Protein AF-A0A2D4PVL9-F1 (afdb_monomer)

Mean predicted aligned error: 3.73 Å

Structure (mmCIF, N/CA/C/O backbone):
data_AF-A0A2D4PVL9-F1
#
_entry.id   AF-A0A2D4PVL9-F1
#
loop_
_atom_site.group_PDB
_atom_site.id
_atom_site.type_symbol
_atom_site.label_atom_id
_atom_site.label_alt_id
_atom_site.label_comp_id
_atom_site.label_asym_id
_atom_site.label_entity_id
_atom_site.label_seq_id
_atom_site.pdbx_PDB_ins_code
_atom_site.Cartn_x
_atom_site.Cartn_y
_atom_site.Cartn_z
_atom_site.occupancy
_atom_site.B_iso_or_equiv
_atom_site.auth_seq_id
_atom_site.auth_comp_id
_atom_site.auth_asym_id
_atom_site.auth_atom_id
_atom_site.pdbx_PDB_model_num
ATOM 1 N N . ALA A 1 1 ? 8.173 17.048 -5.283 1.00 63.00 1 ALA A N 1
ATOM 2 C CA . ALA A 1 1 ? 8.834 16.552 -4.058 1.00 63.00 1 ALA A CA 1
ATOM 3 C C . ALA A 1 1 ? 8.896 15.027 -4.109 1.00 63.00 1 ALA A C 1
ATOM 5 O O . ALA A 1 1 ? 8.013 14.432 -4.716 1.00 63.00 1 ALA A O 1
ATOM 6 N N . MET A 1 2 ? 9.925 14.410 -3.519 1.00 80.50 2 MET A N 1
ATOM 7 C CA . MET A 1 2 ? 10.079 12.941 -3.472 1.00 80.50 2 MET A CA 1
ATOM 8 C C . MET A 1 2 ? 9.119 12.264 -2.476 1.00 80.50 2 MET A C 1
ATOM 10 O O . MET A 1 2 ? 8.894 11.062 -2.572 1.00 80.50 2 MET A O 1
ATOM 14 N N . ASN A 1 3 ? 8.551 13.037 -1.546 1.00 91.56 3 ASN A N 1
ATOM 15 C CA . ASN A 1 3 ? 7.589 12.599 -0.542 1.00 91.56 3 ASN A CA 1
ATOM 16 C C . ASN A 1 3 ? 6.571 13.731 -0.302 1.00 91.56 3 ASN A C 1
ATOM 18 O O . ASN A 1 3 ? 6.978 14.881 -0.125 1.00 91.56 3 ASN A O 1
ATOM 22 N N . LEU A 1 4 ? 5.277 13.416 -0.361 1.00 94.44 4 LEU A N 1
ATOM 23 C CA . LEU A 1 4 ? 4.150 14.316 -0.082 1.00 94.44 4 LEU A CA 1
ATOM 24 C C . LEU A 1 4 ? 3.403 13.936 1.208 1.00 94.44 4 LEU A C 1
ATOM 26 O O . LEU A 1 4 ? 2.389 14.550 1.528 1.00 94.44 4 LEU A O 1
ATOM 30 N N . ILE A 1 5 ? 3.889 12.940 1.950 1.00 94.31 5 ILE A N 1
ATOM 31 C CA . ILE A 1 5 ? 3.342 12.551 3.250 1.00 94.31 5 ILE A CA 1
ATOM 32 C C . ILE A 1 5 ? 3.790 13.599 4.283 1.00 94.31 5 ILE A C 1
ATOM 34 O O . ILE A 1 5 ? 4.997 13.771 4.479 1.00 94.31 5 ILE A O 1
ATOM 38 N N . PRO A 1 6 ? 2.860 14.317 4.936 1.00 92.81 6 PRO A N 1
ATOM 39 C CA . PRO A 1 6 ? 3.214 15.271 5.978 1.00 92.81 6 PRO A CA 1
ATOM 40 C C . PRO A 1 6 ? 3.626 14.552 7.272 1.00 92.81 6 PRO A C 1
ATOM 42 O O . PRO A 1 6 ? 3.239 13.409 7.517 1.00 92.81 6 PRO A O 1
ATOM 45 N N . GLU A 1 7 ? 4.382 15.240 8.130 1.00 88.38 7 GLU A N 1
ATOM 46 C CA . GLU A 1 7 ? 4.718 14.747 9.476 1.00 88.38 7 GLU A CA 1
ATOM 47 C C . GLU A 1 7 ? 3.438 14.508 10.302 1.00 88.38 7 GLU A C 1
ATOM 49 O O . GLU A 1 7 ? 3.205 13.408 10.826 1.00 88.38 7 GLU A O 1
ATOM 54 N N . ASP A 1 8 ? 2.551 15.507 10.272 1.00 88.44 8 ASP A N 1
ATOM 55 C CA . ASP A 1 8 ? 1.216 15.484 10.858 1.00 88.44 8 ASP A CA 1
ATOM 56 C C . ASP A 1 8 ? 0.132 15.531 9.774 1.00 88.44 8 ASP A C 1
ATOM 58 O O . ASP A 1 8 ? 0.093 16.444 8.945 1.00 88.44 8 ASP A O 1
ATOM 62 N N . GLY A 1 9 ? -0.786 14.565 9.811 1.00 91.62 9 GLY A N 1
ATOM 63 C CA . GLY A 1 9 ? -1.901 14.451 8.871 1.00 91.62 9 GLY A CA 1
ATOM 64 C C . GLY A 1 9 ? -1.773 13.285 7.888 1.00 91.62 9 GLY A C 1
ATOM 65 O O . GLY A 1 9 ? -0.983 12.357 8.080 1.00 91.62 9 GLY A O 1
ATOM 66 N N . LEU A 1 10 ? -2.585 13.339 6.834 1.00 95.12 10 LEU A N 1
ATOM 67 C CA . LEU A 1 10 ? -2.618 12.370 5.738 1.00 95.12 10 LEU A CA 1
ATOM 68 C C . LEU A 1 10 ? -2.025 12.980 4.459 1.00 95.12 10 LEU A C 1
ATOM 70 O O . LEU A 1 10 ? -2.091 14.200 4.289 1.00 95.12 10 LEU A O 1
ATOM 74 N N . PRO A 1 11 ? -1.466 12.157 3.551 1.00 96.50 11 PRO A N 1
ATOM 75 C CA . PRO A 1 11 ? -1.067 12.633 2.233 1.00 96.50 11 PRO A CA 1
ATOM 76 C C . PRO A 1 11 ? -2.282 13.120 1.422 1.00 96.50 11 PRO A C 1
ATOM 78 O O . PRO A 1 11 ? -3.414 12.724 1.725 1.00 96.50 11 PRO A O 1
ATOM 81 N N . PRO A 1 12 ? -2.061 13.935 0.374 1.00 97.00 12 PRO A N 1
ATOM 82 C CA . PRO A 1 12 ? -3.126 14.385 -0.514 1.00 97.00 12 PRO A CA 1
ATOM 83 C C . PRO A 1 12 ? -3.935 13.223 -1.096 1.00 97.00 12 PRO A C 1
ATOM 85 O O . PRO A 1 12 ? -3.370 12.162 -1.372 1.00 97.00 12 PRO A O 1
ATOM 88 N N . ILE A 1 13 ? -5.227 13.431 -1.353 1.00 95.81 13 ILE A N 1
ATOM 89 C CA . ILE A 1 13 ? -6.083 12.446 -2.037 1.00 95.81 13 ILE A CA 1
ATOM 90 C C . ILE A 1 13 ? -6.580 12.960 -3.386 1.00 95.81 13 ILE A C 1
ATOM 92 O O . ILE A 1 13 ? -6.807 14.157 -3.565 1.00 95.81 13 ILE A O 1
ATOM 96 N N . LEU A 1 14 ? -6.757 12.040 -4.335 1.00 93.56 14 LEU A N 1
ATOM 97 C CA . LEU A 1 14 ? -7.438 12.301 -5.600 1.00 93.56 14 LEU A CA 1
ATOM 98 C C . LEU A 1 14 ? -8.933 12.043 -5.435 1.00 93.56 14 LEU A C 1
ATOM 100 O O . LEU A 1 14 ? -9.346 10.935 -5.092 1.00 93.56 14 LEU A O 1
ATOM 104 N N . ILE A 1 15 ? -9.739 13.053 -5.736 1.00 86.44 15 ILE A N 1
ATOM 105 C CA . ILE A 1 15 ? -11.196 12.982 -5.712 1.00 86.44 15 ILE A CA 1
ATOM 106 C C . ILE A 1 15 ? -11.688 12.971 -7.156 1.00 86.44 15 ILE A C 1
ATOM 108 O O . ILE A 1 15 ? -11.366 13.860 -7.943 1.00 86.44 15 ILE A O 1
ATOM 112 N N . SER A 1 16 ? -12.469 11.953 -7.515 1.00 79.94 16 SER A N 1
ATOM 113 C CA . SER A 1 16 ? -13.143 11.908 -8.815 1.00 79.94 16 SER A CA 1
ATOM 114 C C . SER A 1 16 ? -14.218 12.992 -8.874 1.00 79.94 16 SER A C 1
ATOM 116 O O . SER A 1 16 ? -15.081 13.053 -7.998 1.00 79.94 16 SER A O 1
ATOM 118 N N . THR A 1 17 ? -14.219 13.819 -9.920 1.00 77.88 17 THR A N 1
ATOM 119 C CA . THR A 1 17 ? -15.263 14.843 -10.121 1.00 77.88 17 THR A CA 1
ATOM 120 C C . THR A 1 17 ? -16.556 14.263 -10.712 1.00 77.88 17 THR A C 1
ATOM 122 O O . THR A 1 17 ? -17.502 14.997 -10.992 1.00 77.88 17 THR A O 1
ATOM 125 N N . GLY A 1 18 ? -16.616 12.942 -10.926 1.00 70.25 18 GLY A N 1
ATOM 126 C CA . GLY A 1 18 ? -17.719 12.260 -11.610 1.00 70.25 18 GLY A CA 1
ATOM 127 C C . GLY A 1 18 ? -17.608 12.293 -13.139 1.00 70.25 18 GLY A C 1
ATOM 128 O O . GLY A 1 18 ? -18.350 11.587 -13.823 1.00 70.25 18 GLY A O 1
ATOM 129 N N . VAL A 1 19 ? -16.650 13.047 -13.689 1.00 75.75 19 VAL A N 1
ATOM 130 C CA . VAL A 1 19 ? -16.286 13.010 -15.108 1.00 75.75 19 VAL A CA 1
ATOM 131 C C . VAL A 1 19 ? -15.102 12.065 -15.282 1.00 75.75 19 VAL A C 1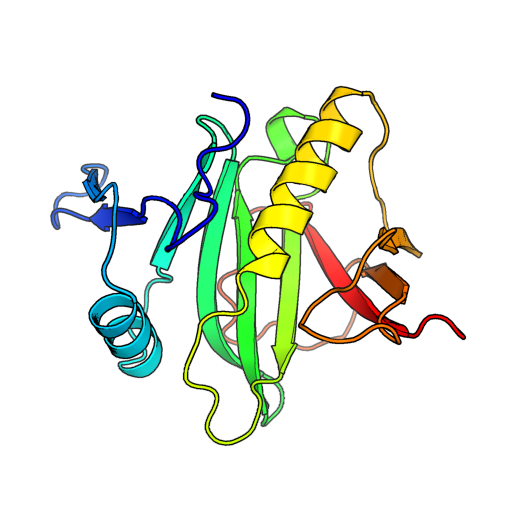
ATOM 133 O O . VAL A 1 19 ? -14.079 12.173 -14.611 1.00 75.75 19 VAL A O 1
ATOM 136 N N . LYS A 1 20 ? -15.233 11.093 -16.189 1.00 73.75 20 LYS A N 1
ATOM 137 C CA . LYS A 1 20 ? -14.210 10.062 -16.391 1.00 73.75 20 LYS A CA 1
ATOM 138 C C . LYS A 1 20 ? -12.868 10.694 -16.776 1.00 73.75 20 LYS A C 1
ATOM 140 O O . LYS A 1 20 ? -12.733 11.238 -17.867 1.00 73.75 20 LYS A O 1
ATOM 145 N N . GLY A 1 21 ? -11.871 10.527 -15.911 1.00 70.81 21 GLY A N 1
ATOM 146 C CA . GLY A 1 21 ? -10.514 11.029 -16.133 1.00 70.81 21 GLY A CA 1
ATOM 147 C C . GLY A 1 21 ? -10.251 12.423 -15.567 1.00 70.81 21 GLY A C 1
ATOM 148 O O . GLY A 1 21 ? -9.123 12.889 -15.684 1.00 70.81 21 GLY A O 1
ATOM 149 N N . ASP A 1 22 ? -11.247 13.051 -14.944 1.00 80.94 22 ASP A N 1
ATOM 150 C CA . ASP A 1 22 ? -11.094 14.328 -14.261 1.00 80.94 22 ASP A CA 1
ATOM 151 C C . ASP A 1 22 ? -11.029 14.108 -12.745 1.00 80.94 22 ASP A C 1
ATOM 153 O O . ASP A 1 22 ? -11.884 13.451 -12.141 1.00 80.94 22 ASP A O 1
ATOM 157 N N . TYR A 1 23 ? -9.956 14.615 -12.146 1.00 84.81 23 TYR A N 1
ATOM 158 C CA . TYR A 1 23 ? -9.649 14.428 -10.736 1.00 84.81 23 TYR A CA 1
ATOM 159 C C . TYR A 1 23 ? -9.226 15.757 -10.132 1.00 84.81 23 TYR A C 1
ATOM 161 O O . TYR A 1 23 ? -8.407 16.480 -10.702 1.00 84.81 23 TYR A O 1
ATOM 169 N N . THR A 1 24 ? -9.736 16.044 -8.943 1.00 89.50 24 THR A N 1
ATOM 170 C CA . THR A 1 24 ? -9.243 17.132 -8.102 1.00 89.50 24 THR A CA 1
ATOM 171 C C . THR A 1 24 ? -8.336 16.578 -7.013 1.00 89.50 24 THR A C 1
ATOM 173 O O . THR A 1 24 ? -8.434 15.413 -6.630 1.00 89.50 24 THR A O 1
ATOM 176 N N . VAL A 1 25 ? -7.419 17.414 -6.529 1.00 92.62 25 VAL A N 1
ATOM 177 C CA . VAL A 1 25 ? -6.511 17.062 -5.434 1.00 92.62 25 VAL A CA 1
ATOM 178 C C . VAL A 1 25 ? -6.977 17.778 -4.173 1.00 92.62 25 VAL A C 1
ATOM 180 O O . VAL A 1 25 ? -7.051 19.006 -4.154 1.00 92.62 25 VAL A O 1
ATOM 183 N N . GLU A 1 26 ? -7.263 17.025 -3.115 1.00 94.56 26 GLU A N 1
ATOM 184 C CA . GLU A 1 26 ? -7.417 17.570 -1.765 1.00 94.56 26 GLU A CA 1
ATOM 185 C C . GLU A 1 26 ? -6.082 17.411 -1.029 1.00 94.56 26 GLU A C 1
ATOM 187 O O . GLU A 1 26 ? -5.684 16.298 -0.695 1.00 94.56 26 GLU A O 1
ATOM 192 N N . GLU A 1 27 ? -5.358 18.515 -0.802 1.00 91.69 27 GLU A N 1
ATOM 193 C CA . GLU A 1 27 ? -3.986 18.459 -0.269 1.00 91.69 27 GLU A CA 1
ATOM 194 C C . GLU A 1 27 ? -3.885 18.024 1.198 1.00 91.69 27 GLU A C 1
ATOM 196 O O . GLU A 1 27 ? -2.882 17.437 1.594 1.00 91.69 27 GLU A O 1
ATOM 201 N N . LYS A 1 28 ? -4.893 18.338 2.018 1.00 91.81 28 LYS A N 1
ATOM 202 C CA . LYS A 1 28 ? -4.889 18.071 3.464 1.00 91.81 28 LYS A CA 1
ATOM 203 C C . LYS A 1 28 ? -6.221 17.468 3.898 1.00 91.81 28 LYS A C 1
ATOM 205 O O . LYS A 1 28 ? -7.016 18.164 4.535 1.00 91.81 28 LYS A O 1
ATOM 210 N N . PRO A 1 29 ? -6.481 16.203 3.541 1.00 94.44 29 PRO A N 1
ATOM 211 C CA . PRO A 1 29 ? -7.755 15.584 3.844 1.00 94.44 29 PRO A CA 1
ATOM 212 C C . PRO A 1 29 ? -7.933 15.374 5.347 1.00 94.44 29 PRO A C 1
ATOM 214 O O . PRO A 1 29 ? -6.996 15.039 6.079 1.00 94.44 29 PRO A O 1
ATOM 217 N N . SER A 1 30 ? -9.165 15.566 5.815 1.00 93.44 30 SER A N 1
ATOM 218 C CA . SER A 1 30 ? -9.530 15.310 7.209 1.00 93.44 30 SER A CA 1
ATOM 219 C C . SER A 1 30 ? -9.488 13.813 7.511 1.00 93.44 30 SER A C 1
ATOM 221 O O . SER A 1 30 ? -10.100 13.008 6.814 1.00 93.44 30 SER A O 1
ATOM 223 N N . HIS A 1 31 ? -8.838 13.431 8.614 1.00 92.25 31 HIS A N 1
ATOM 224 C CA . HIS A 1 31 ? -8.849 12.044 9.087 1.00 92.25 31 HIS A CA 1
ATOM 225 C C . HIS A 1 31 ? -10.272 11.509 9.284 1.00 92.25 31 HIS A C 1
ATOM 227 O O . HIS A 1 31 ? -10.539 10.357 8.963 1.00 92.25 31 HIS A O 1
ATOM 233 N N . ILE A 1 32 ? -11.185 12.344 9.788 1.00 93.19 32 ILE A N 1
ATOM 234 C CA . ILE A 1 32 ? -12.564 11.935 10.076 1.00 93.19 32 ILE A CA 1
ATOM 235 C C . ILE A 1 32 ? -13.306 11.618 8.774 1.00 93.19 32 ILE A C 1
ATOM 237 O O . ILE A 1 32 ? -13.944 10.573 8.686 1.00 93.19 32 ILE A O 1
ATOM 241 N N . SER A 1 33 ? -13.197 12.480 7.754 1.00 92.50 33 SER A N 1
ATOM 242 C CA . SER A 1 33 ? -13.883 12.246 6.476 1.00 92.50 33 SER A CA 1
ATOM 243 C C . SER A 1 33 ? -13.303 11.045 5.734 1.00 92.50 33 SER A C 1
ATOM 245 O O . SER A 1 33 ? -14.061 10.246 5.193 1.00 92.50 33 SER A O 1
ATOM 247 N N . VAL A 1 34 ? -11.977 10.882 5.753 1.00 94.38 34 VAL A N 1
ATOM 248 C CA . VAL A 1 34 ? -11.296 9.734 5.142 1.00 94.38 34 VAL A CA 1
ATOM 249 C C . VAL A 1 34 ? -11.731 8.425 5.793 1.00 94.38 34 VAL A C 1
ATOM 251 O O . VAL A 1 34 ? -12.089 7.486 5.086 1.00 94.38 34 VAL A O 1
ATOM 254 N N . MET A 1 35 ? -11.729 8.357 7.127 1.00 94.81 35 MET A N 1
ATOM 255 C CA . MET A 1 35 ? -12.165 7.157 7.844 1.00 94.81 35 MET A CA 1
ATOM 256 C C . MET A 1 35 ? -13.628 6.832 7.542 1.00 94.81 35 MET A C 1
ATOM 258 O O . MET A 1 35 ? -13.926 5.688 7.217 1.00 94.81 35 MET A O 1
ATOM 262 N N . GLN A 1 36 ? -14.512 7.835 7.552 1.00 93.19 36 GLN A N 1
ATOM 263 C CA . GLN A 1 36 ? -15.923 7.643 7.221 1.00 93.19 36 GLN A CA 1
ATOM 264 C C . GLN A 1 36 ? -16.104 7.071 5.806 1.00 93.19 36 GLN A C 1
ATOM 266 O O . GLN A 1 36 ? -16.789 6.071 5.635 1.00 93.19 36 GLN A O 1
ATOM 271 N N . GLN A 1 37 ? -15.428 7.632 4.799 1.00 92.88 37 GLN A N 1
ATOM 272 C CA . GLN A 1 37 ? -15.513 7.133 3.420 1.00 92.88 37 GLN A CA 1
ATOM 273 C C . GLN A 1 37 ? -14.996 5.692 3.273 1.00 92.88 37 GLN A C 1
ATOM 275 O O . GLN A 1 37 ? -15.545 4.909 2.496 1.00 92.88 37 GLN A O 1
ATOM 280 N N . LEU A 1 38 ? -13.945 5.326 4.015 1.00 94.00 38 LEU A N 1
ATOM 281 C CA . LEU A 1 38 ? -13.399 3.964 4.022 1.00 94.00 38 LEU A CA 1
ATOM 282 C C . LEU A 1 38 ? -14.353 2.970 4.697 1.00 94.00 38 LEU A C 1
ATOM 284 O O . LEU A 1 38 ? -14.446 1.822 4.259 1.00 94.00 38 LEU A O 1
ATOM 288 N N . GLU A 1 39 ? -15.058 3.400 5.743 1.00 92.81 39 GLU A N 1
ATOM 289 C CA . GLU A 1 39 ? -16.043 2.596 6.471 1.00 92.81 39 GLU A CA 1
ATOM 290 C C . GLU A 1 39 ? -17.374 2.451 5.729 1.00 92.81 39 GLU A C 1
ATOM 292 O O . GLU A 1 39 ? -17.966 1.371 5.776 1.00 92.81 39 GLU A O 1
ATOM 297 N N . ASP A 1 40 ? -17.802 3.481 4.993 1.00 92.19 40 ASP A N 1
ATOM 298 C CA . ASP A 1 40 ? -19.005 3.459 4.150 1.00 92.19 40 ASP A CA 1
ATOM 299 C C . ASP A 1 40 ? -18.915 2.385 3.044 1.00 92.19 40 ASP A C 1
ATOM 301 O O . ASP A 1 40 ? -19.933 1.945 2.507 1.00 92.19 40 ASP A O 1
ATOM 305 N N . GLY A 1 41 ? -17.702 1.912 2.726 1.00 85.94 41 GLY A N 1
ATOM 306 C CA . GLY A 1 41 ? -17.497 0.692 1.945 1.00 85.94 41 GLY A CA 1
ATOM 307 C C . GLY A 1 41 ? -17.820 0.834 0.458 1.00 85.94 41 GLY A C 1
ATOM 308 O O . GLY A 1 41 ? -18.253 -0.132 -0.174 1.00 85.94 41 GLY A O 1
ATOM 309 N N . GLY A 1 42 ? -17.606 2.025 -0.109 1.00 87.38 42 GLY A N 1
ATOM 310 C CA . GLY A 1 42 ? -17.811 2.297 -1.532 1.00 87.38 42 GLY A CA 1
ATOM 311 C C . GLY A 1 42 ? -17.088 1.310 -2.474 1.00 87.38 42 GLY A C 1
ATOM 312 O O . GLY A 1 42 ? -16.139 0.617 -2.081 1.00 87.38 42 GLY A O 1
ATOM 313 N N . PRO A 1 43 ? -17.526 1.202 -3.744 1.00 85.75 43 PRO A N 1
ATOM 314 C CA . PRO A 1 43 ? -16.931 0.269 -4.700 1.00 85.75 43 PRO A CA 1
ATOM 315 C C . PRO A 1 43 ? -15.470 0.616 -5.018 1.00 85.75 43 PRO A C 1
ATOM 317 O O . PRO A 1 43 ? -14.641 -0.292 -5.114 1.00 85.75 43 PRO A O 1
ATOM 320 N N . ASP A 1 44 ? -15.142 1.903 -5.094 1.00 91.00 44 ASP A N 1
ATOM 321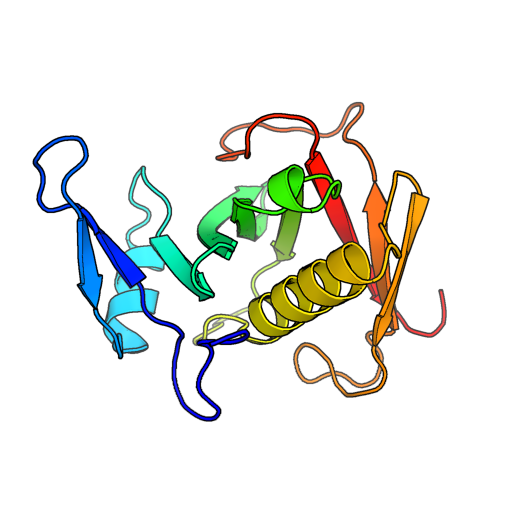 C CA . ASP A 1 44 ? -13.816 2.394 -5.458 1.00 91.00 44 ASP A CA 1
ATOM 322 C C . ASP A 1 44 ? -12.924 2.625 -4.225 1.00 91.00 44 ASP A C 1
ATOM 324 O O . ASP A 1 44 ? -13.415 3.060 -3.180 1.00 91.00 44 ASP A O 1
ATOM 328 N N . PRO A 1 45 ? -11.612 2.335 -4.309 1.00 95.00 45 PRO A N 1
ATOM 329 C CA . PRO A 1 45 ? -10.672 2.655 -3.240 1.00 95.00 45 PRO A CA 1
ATOM 330 C C . PRO A 1 45 ? -10.392 4.165 -3.171 1.00 95.00 45 PRO A C 1
ATOM 332 O O . PRO A 1 45 ? -10.418 4.858 -4.191 1.00 95.00 45 PRO A O 1
ATOM 335 N N . LEU A 1 46 ? -10.019 4.666 -1.990 1.00 95.81 46 LEU A N 1
ATOM 336 C CA . LEU A 1 46 ? -9.460 6.015 -1.868 1.00 95.81 46 LEU A CA 1
ATOM 337 C C . LEU A 1 46 ? -8.043 6.047 -2.432 1.00 95.81 46 LEU A C 1
ATOM 339 O O . LEU A 1 46 ? -7.246 5.154 -2.152 1.00 95.81 46 LEU A O 1
ATOM 343 N N . VAL A 1 47 ? -7.719 7.085 -3.200 1.00 96.94 47 VAL A N 1
ATOM 344 C CA . VAL A 1 47 ? -6.430 7.207 -3.888 1.00 96.94 47 VAL A CA 1
ATOM 345 C C . VAL A 1 47 ? -5.601 8.309 -3.241 1.00 96.94 47 VAL A C 1
ATOM 347 O O . VAL A 1 47 ? -5.911 9.487 -3.387 1.00 96.94 47 VAL A O 1
ATOM 350 N N . PHE A 1 48 ? -4.529 7.927 -2.557 1.00 97.88 48 PHE A N 1
ATOM 351 C CA . PHE A 1 48 ? -3.568 8.831 -1.931 1.00 97.88 48 PHE A CA 1
ATOM 352 C C . PHE A 1 48 ? -2.375 9.090 -2.853 1.00 97.88 48 PHE A C 1
ATOM 354 O O . PHE A 1 48 ? -1.864 8.177 -3.504 1.00 97.88 48 PHE A O 1
ATOM 361 N N . VAL A 1 49 ? -1.894 10.330 -2.871 1.00 97.75 49 VAL A N 1
ATOM 362 C CA . VAL A 1 49 ? -0.733 10.774 -3.645 1.00 97.75 49 VAL A CA 1
ATOM 363 C C . VAL A 1 49 ? 0.487 10.807 -2.727 1.00 97.75 49 VAL A C 1
ATOM 365 O O . VAL A 1 49 ? 0.629 11.704 -1.900 1.00 97.75 49 VAL A O 1
ATOM 368 N N . LEU A 1 50 ? 1.381 9.824 -2.857 1.00 97.69 50 LEU A N 1
ATOM 369 C CA . LEU A 1 50 ? 2.575 9.720 -2.008 1.00 97.69 50 LEU A CA 1
ATOM 370 C C . LEU A 1 50 ? 3.737 10.556 -2.553 1.00 97.69 50 LEU A C 1
ATOM 372 O O . LEU A 1 50 ? 4.508 11.139 -1.794 1.00 97.69 50 LEU A O 1
ATOM 376 N N . ASN A 1 51 ? 3.851 10.635 -3.878 1.00 95.00 51 ASN A N 1
ATOM 377 C CA . ASN A 1 51 ? 4.644 11.624 -4.603 1.00 95.00 51 ASN A CA 1
ATOM 378 C C . ASN A 1 51 ? 4.055 11.808 -6.018 1.00 95.00 51 ASN A C 1
ATOM 380 O O . ASN A 1 51 ? 3.024 11.227 -6.342 1.00 95.00 51 ASN A O 1
ATOM 384 N N . ALA A 1 52 ? 4.700 12.607 -6.874 1.00 92.69 52 ALA A N 1
ATOM 385 C CA . ALA A 1 52 ? 4.193 12.896 -8.223 1.00 92.69 52 ALA A CA 1
ATOM 386 C C . ALA A 1 52 ? 4.042 11.660 -9.139 1.00 92.69 52 ALA A C 1
ATOM 388 O O . ALA A 1 52 ? 3.289 11.716 -10.105 1.00 92.69 52 ALA A O 1
ATOM 389 N N . ASN A 1 53 ? 4.747 10.566 -8.841 1.00 96.06 53 ASN A N 1
ATOM 390 C CA . ASN A 1 53 ? 4.798 9.347 -9.651 1.00 96.06 53 ASN A CA 1
ATOM 391 C C . ASN A 1 53 ? 4.344 8.090 -8.890 1.00 96.06 53 ASN A C 1
ATOM 393 O O . ASN A 1 53 ? 4.345 7.009 -9.472 1.00 96.06 53 ASN A O 1
ATOM 397 N N . LEU A 1 54 ? 3.970 8.212 -7.612 1.00 98.25 54 LEU A N 1
ATOM 398 C CA . LEU A 1 54 ? 3.585 7.097 -6.754 1.00 98.25 54 LEU A CA 1
ATOM 399 C C . LEU A 1 54 ? 2.264 7.394 -6.050 1.00 98.25 54 LEU A C 1
ATOM 401 O O . LEU A 1 54 ? 2.159 8.329 -5.250 1.00 98.25 54 LEU A O 1
ATOM 405 N N . LEU A 1 55 ? 1.279 6.543 -6.315 1.00 98.19 55 LEU A N 1
ATOM 406 C CA . LEU A 1 55 ? -0.026 6.547 -5.670 1.00 98.19 55 LEU A CA 1
ATOM 407 C C . LEU A 1 55 ? -0.181 5.316 -4.774 1.00 98.19 55 LEU A C 1
ATOM 409 O O . LEU A 1 55 ? 0.416 4.268 -5.032 1.00 98.19 55 LEU A O 1
ATOM 413 N N . SER A 1 56 ? -1.026 5.442 -3.754 1.00 98.44 56 SER A N 1
ATOM 414 C CA . SER A 1 56 ? -1.478 4.331 -2.920 1.00 98.44 56 SER A CA 1
ATOM 415 C C . SER A 1 56 ? -2.999 4.301 -2.876 1.00 98.44 56 SER A C 1
ATOM 417 O O . SER A 1 56 ? -3.628 5.281 -2.479 1.00 98.44 56 SER A O 1
ATOM 419 N N . MET A 1 57 ? -3.596 3.191 -3.293 1.00 98.06 57 MET A N 1
ATOM 420 C CA . MET A 1 57 ? -5.033 2.969 -3.207 1.00 98.06 57 MET A CA 1
ATOM 421 C C . MET A 1 57 ? -5.349 2.185 -1.933 1.00 98.06 57 MET A C 1
ATOM 423 O O . MET A 1 57 ? -4.728 1.152 -1.670 1.00 98.06 57 MET A O 1
ATOM 427 N N . VAL A 1 58 ? -6.314 2.676 -1.153 1.00 97.81 58 VAL A N 1
ATOM 428 C CA . VAL A 1 58 ? -6.683 2.133 0.161 1.00 97.81 58 VAL A CA 1
ATOM 429 C C . VAL A 1 58 ? -8.163 1.786 0.197 1.00 97.81 58 VAL A C 1
ATOM 431 O O . VAL A 1 58 ? -9.012 2.595 -0.179 1.00 97.81 58 VAL A O 1
ATOM 434 N N . LYS A 1 59 ? -8.479 0.583 0.680 1.00 96.56 59 LYS A N 1
ATOM 435 C CA . LYS A 1 59 ? -9.856 0.123 0.886 1.00 96.56 59 LYS A CA 1
ATOM 436 C C . LYS A 1 59 ? -9.948 -0.823 2.077 1.00 96.56 59 LYS A C 1
ATOM 438 O O . LYS A 1 59 ? -9.049 -1.631 2.286 1.00 96.56 59 LYS A O 1
ATOM 443 N N . ILE A 1 60 ? -11.047 -0.770 2.824 1.00 96.25 60 ILE A N 1
ATOM 444 C CA . ILE A 1 60 ? -11.379 -1.809 3.803 1.00 96.25 60 ILE A CA 1
ATOM 445 C C . ILE A 1 60 ? -12.079 -2.957 3.071 1.00 96.25 60 ILE A C 1
ATOM 447 O O . ILE A 1 60 ? -13.072 -2.750 2.376 1.00 96.25 60 ILE A O 1
ATOM 451 N N . VAL A 1 61 ? -11.565 -4.173 3.229 1.00 96.00 61 VAL A N 1
ATOM 452 C CA . VAL A 1 61 ? -12.088 -5.388 2.589 1.00 96.00 61 VAL A CA 1
ATOM 453 C C . VAL A 1 61 ? -12.382 -6.466 3.628 1.00 96.00 61 VAL A C 1
ATOM 455 O O . VAL A 1 61 ? -11.798 -6.476 4.712 1.00 96.00 61 VAL A O 1
ATOM 458 N N . ASN A 1 62 ? -13.273 -7.400 3.294 1.00 95.31 62 ASN A N 1
ATOM 459 C CA . ASN A 1 62 ? -13.422 -8.648 4.037 1.00 95.31 62 ASN A CA 1
ATOM 460 C C . ASN A 1 62 ? -12.648 -9.750 3.306 1.00 95.31 62 ASN A C 1
ATOM 462 O O . ASN A 1 62 ? -13.129 -10.306 2.323 1.00 95.31 62 ASN A O 1
ATOM 466 N N . TYR A 1 63 ? -11.440 -10.044 3.775 1.00 96.00 63 TYR A N 1
ATOM 467 C CA . TYR A 1 63 ? -10.562 -11.041 3.179 1.00 96.00 63 TYR A CA 1
ATOM 468 C C . TYR A 1 63 ? -10.496 -12.282 4.068 1.00 96.00 63 TYR A C 1
ATOM 470 O O . TYR A 1 63 ? -9.991 -12.229 5.187 1.00 96.00 63 TYR A O 1
ATOM 478 N N . VAL A 1 64 ? -11.011 -13.412 3.573 1.00 94.88 64 VAL A N 1
ATOM 479 C CA . VAL A 1 64 ? -11.002 -14.707 4.285 1.00 94.88 64 VAL A CA 1
ATOM 480 C C . VAL A 1 64 ? -11.591 -14.580 5.705 1.00 94.88 64 VAL A C 1
ATOM 482 O O . VAL A 1 64 ? -11.002 -15.011 6.697 1.00 94.88 64 VAL A O 1
ATOM 485 N N . ASN A 1 65 ? -12.776 -13.964 5.800 1.00 94.44 65 ASN A N 1
ATOM 486 C CA . ASN A 1 65 ? -13.508 -13.699 7.047 1.00 94.44 65 ASN A CA 1
ATOM 487 C C . ASN A 1 65 ? -12.782 -12.771 8.038 1.00 94.44 65 ASN A C 1
ATOM 489 O O . ASN A 1 65 ? -13.021 -12.840 9.246 1.00 94.44 65 ASN A O 1
ATOM 493 N N . ARG A 1 66 ? -11.894 -11.901 7.547 1.00 95.50 66 ARG A N 1
ATOM 494 C CA . ARG A 1 66 ? -11.213 -10.877 8.345 1.00 95.50 66 ARG A CA 1
ATOM 495 C C . ARG A 1 66 ? -11.410 -9.509 7.708 1.00 95.50 66 ARG A C 1
ATOM 497 O O . ARG A 1 66 ? -11.217 -9.344 6.507 1.00 95.50 66 ARG A O 1
ATOM 504 N N . LYS A 1 67 ? -11.763 -8.518 8.530 1.00 95.75 67 LYS A N 1
ATOM 505 C CA . LYS A 1 67 ? -11.741 -7.107 8.131 1.00 95.75 67 LYS A CA 1
ATOM 506 C C . LYS A 1 67 ? -10.276 -6.683 8.004 1.00 95.75 67 LYS A C 1
ATOM 508 O O . LYS A 1 67 ? -9.527 -6.790 8.976 1.00 95.75 67 LYS A O 1
ATOM 513 N N . CYS A 1 68 ? -9.875 -6.245 6.818 1.00 96.81 68 CYS A N 1
ATOM 514 C CA . CYS A 1 68 ? -8.499 -5.874 6.507 1.00 96.81 68 CYS A CA 1
ATOM 515 C C . CYS A 1 68 ? -8.449 -4.517 5.813 1.00 96.81 68 CYS A C 1
ATOM 517 O O . CYS A 1 68 ? -9.278 -4.217 4.953 1.00 96.81 68 CYS A O 1
ATOM 519 N N . TRP A 1 69 ? -7.412 -3.748 6.111 1.00 97.69 69 TRP A N 1
ATOM 520 C CA . TRP A 1 69 ? -6.935 -2.698 5.233 1.00 97.69 69 TRP A CA 1
ATOM 521 C C . TRP A 1 69 ? -6.238 -3.325 4.028 1.00 97.69 69 TRP A C 1
ATOM 523 O O . TRP A 1 69 ? -5.282 -4.084 4.183 1.00 97.69 69 TRP A O 1
ATOM 533 N N . CYS A 1 70 ? -6.702 -2.999 2.829 1.00 98.00 70 CYS A N 1
ATOM 534 C CA . CYS A 1 70 ? -6.045 -3.318 1.573 1.00 98.00 70 CYS A CA 1
ATOM 535 C C . CYS A 1 70 ? -5.347 -2.061 1.058 1.00 98.00 70 CYS A C 1
ATOM 537 O O . CYS A 1 70 ? -6.011 -1.092 0.688 1.00 98.00 70 CYS A O 1
ATOM 539 N N . PHE A 1 71 ? -4.019 -2.090 1.049 1.00 98.69 71 PHE A N 1
ATOM 540 C CA . PHE A 1 71 ? -3.166 -1.075 0.445 1.00 98.69 71 PHE A CA 1
ATOM 541 C C . PHE A 1 71 ? -2.587 -1.620 -0.853 1.00 98.69 71 PHE A C 1
ATOM 543 O O . PHE A 1 71 ? -2.064 -2.733 -0.872 1.00 98.69 71 PHE A O 1
ATO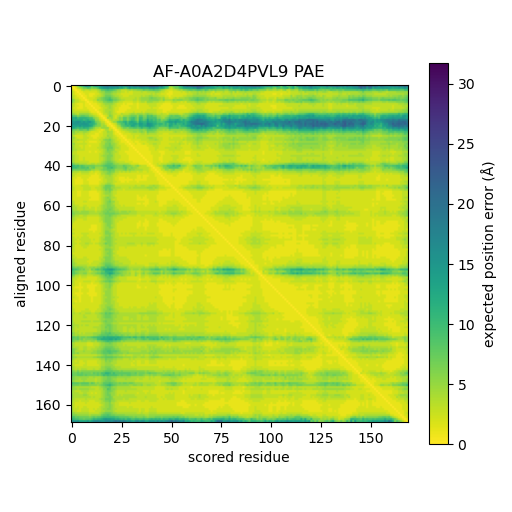M 550 N N . THR A 1 72 ? -2.635 -0.833 -1.922 1.00 98.75 72 THR A N 1
ATOM 551 C CA . THR A 1 72 ? -2.014 -1.186 -3.204 1.00 98.75 72 THR A CA 1
ATOM 552 C C . THR A 1 72 ? -1.277 0.004 -3.788 1.00 98.75 72 THR A C 1
ATOM 554 O O . THR A 1 72 ? -1.722 1.137 -3.626 1.00 98.75 72 THR A O 1
ATOM 557 N N . THR A 1 73 ? -0.157 -0.226 -4.466 1.00 98.75 73 THR A N 1
ATOM 558 C CA . THR A 1 73 ? 0.586 0.852 -5.129 1.00 98.75 73 THR A CA 1
ATOM 559 C C . THR A 1 73 ? 0.212 0.9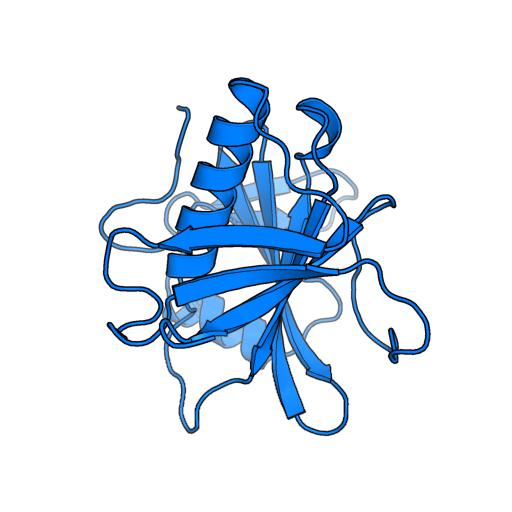90 -6.603 1.00 98.75 73 THR A C 1
ATOM 561 O O . THR A 1 73 ? -0.247 0.045 -7.250 1.00 98.75 73 THR A O 1
ATOM 564 N N . LYS A 1 74 ? 0.433 2.192 -7.141 1.00 98.38 74 LYS A N 1
ATOM 565 C CA . LYS A 1 74 ? 0.507 2.449 -8.580 1.00 98.38 74 LYS A CA 1
ATOM 566 C C . LYS A 1 74 ? 1.643 3.425 -8.854 1.00 98.38 74 LYS A C 1
ATOM 568 O O . LYS A 1 74 ? 1.617 4.548 -8.353 1.00 98.38 74 LYS A O 1
ATOM 573 N N . GLY A 1 75 ? 2.605 3.007 -9.668 1.00 98.19 75 GLY A N 1
ATOM 574 C CA . GLY A 1 75 ? 3.790 3.791 -10.022 1.00 98.19 75 GLY A CA 1
ATOM 575 C C . GLY A 1 75 ? 5.106 3.028 -9.879 1.00 98.19 75 GLY A C 1
ATOM 576 O O . GLY A 1 75 ? 6.110 3.451 -10.448 1.00 98.19 75 GLY A O 1
ATOM 577 N N . MET A 1 76 ? 5.114 1.883 -9.187 1.00 98.50 76 MET A N 1
ATOM 578 C CA . MET A 1 76 ? 6.328 1.085 -8.973 1.00 98.50 76 MET A CA 1
ATOM 579 C C . MET A 1 76 ? 6.912 0.554 -10.288 1.00 98.50 76 MET A C 1
ATOM 581 O O . MET A 1 76 ? 8.133 0.510 -10.452 1.00 98.50 76 MET A O 1
ATOM 585 N N . HIS A 1 77 ? 6.062 0.236 -11.274 1.00 97.94 77 HIS A N 1
ATOM 586 C CA . HIS A 1 77 ? 6.524 -0.232 -12.587 1.00 97.94 77 HIS A CA 1
ATOM 587 C C . HIS A 1 77 ? 7.456 0.763 -13.283 1.00 97.94 77 HIS A C 1
ATOM 589 O O . HIS A 1 77 ? 8.387 0.348 -13.971 1.00 97.94 77 HIS A O 1
ATOM 595 N N . ALA A 1 78 ? 7.244 2.069 -13.083 1.00 97.38 78 ALA A N 1
ATOM 596 C CA . ALA A 1 78 ? 8.064 3.113 -13.698 1.00 97.38 78 ALA A CA 1
ATOM 597 C C . ALA A 1 78 ? 9.519 3.104 -13.199 1.00 97.38 78 ALA A C 1
ATOM 599 O O . ALA A 1 78 ? 10.397 3.648 -13.866 1.00 97.38 78 ALA A O 1
ATOM 600 N N . VAL A 1 79 ? 9.775 2.467 -12.052 1.00 97.56 79 VAL A N 1
ATOM 601 C CA . VAL A 1 79 ? 11.104 2.311 -11.444 1.00 97.56 79 VAL A CA 1
ATOM 602 C C . VAL A 1 79 ? 11.566 0.849 -11.419 1.00 97.56 79 VAL A C 1
ATOM 604 O O . VAL A 1 79 ? 12.459 0.490 -10.661 1.00 97.56 79 VAL A O 1
ATOM 607 N N . GLY A 1 80 ? 10.966 -0.014 -12.249 1.00 98.00 80 GLY A N 1
ATOM 608 C CA . GLY A 1 80 ? 11.358 -1.424 -12.380 1.00 98.00 80 GLY A CA 1
ATOM 609 C C . GLY A 1 80 ? 10.935 -2.326 -11.214 1.00 98.00 80 GLY A C 1
ATOM 610 O O . GLY A 1 80 ? 11.345 -3.483 -11.162 1.00 98.00 80 GLY A O 1
ATOM 611 N N . GLN A 1 81 ? 10.105 -1.826 -10.299 1.00 98.56 81 GLN A N 1
ATOM 612 C CA . GLN A 1 81 ? 9.608 -2.548 -9.131 1.00 98.56 81 GLN A CA 1
ATOM 613 C C . GLN A 1 81 ? 8.203 -3.104 -9.413 1.00 98.56 81 GLN A C 1
ATOM 615 O O . GLN A 1 81 ? 7.373 -2.437 -10.028 1.00 98.56 81 GLN A O 1
ATOM 620 N N . SER A 1 82 ? 7.907 -4.331 -8.971 1.00 98.56 82 SER A N 1
ATOM 621 C CA . SER A 1 82 ? 6.523 -4.841 -9.013 1.00 98.56 82 SER A CA 1
ATOM 622 C C . SER A 1 82 ? 5.641 -4.021 -8.073 1.00 98.56 82 SER A C 1
ATOM 624 O O . SER A 1 82 ? 6.110 -3.626 -7.004 1.00 98.56 82 SER A O 1
ATOM 626 N N . GLU A 1 83 ? 4.375 -3.794 -8.431 1.00 98.81 83 GLU A N 1
ATOM 627 C CA . GLU A 1 83 ? 3.444 -3.114 -7.521 1.00 98.81 83 GLU A CA 1
ATOM 628 C C . GLU A 1 83 ? 3.280 -3.927 -6.228 1.00 98.81 83 GLU A C 1
ATOM 630 O O . GLU A 1 83 ? 3.401 -5.153 -6.225 1.00 98.81 83 GLU A O 1
ATOM 635 N N . ILE A 1 84 ? 3.030 -3.256 -5.111 1.00 98.81 84 ILE A N 1
ATOM 636 C CA . ILE A 1 84 ? 2.964 -3.879 -3.792 1.00 98.81 84 ILE A CA 1
ATOM 637 C C . ILE A 1 84 ? 1.522 -3.865 -3.302 1.00 98.81 84 ILE A C 1
ATOM 639 O O . ILE A 1 84 ? 0.839 -2.845 -3.374 1.00 98.81 84 ILE A O 1
ATOM 643 N N . VAL A 1 85 ? 1.075 -5.005 -2.783 1.00 98.81 85 VAL A N 1
ATOM 644 C CA . VAL A 1 85 ? -0.213 -5.200 -2.118 1.00 98.81 85 VAL A CA 1
ATOM 645 C C . VAL A 1 85 ? 0.051 -5.558 -0.659 1.00 98.81 85 VAL A C 1
ATOM 647 O O . VAL A 1 85 ? 0.808 -6.483 -0.377 1.00 98.81 85 VAL A O 1
ATOM 650 N N . ILE A 1 86 ? -0.571 -4.860 0.287 1.00 98.69 86 ILE A N 1
ATOM 651 C CA . ILE A 1 86 ? -0.509 -5.195 1.716 1.00 98.69 86 ILE A CA 1
ATOM 652 C C . ILE A 1 86 ? -1.937 -5.357 2.228 1.00 98.69 86 ILE A C 1
ATOM 654 O O . ILE A 1 86 ? -2.738 -4.426 2.166 1.00 98.69 86 ILE A O 1
ATOM 658 N N . LEU A 1 87 ? -2.236 -6.548 2.751 1.00 97.88 87 LEU A N 1
ATOM 659 C CA . LEU A 1 87 ? -3.468 -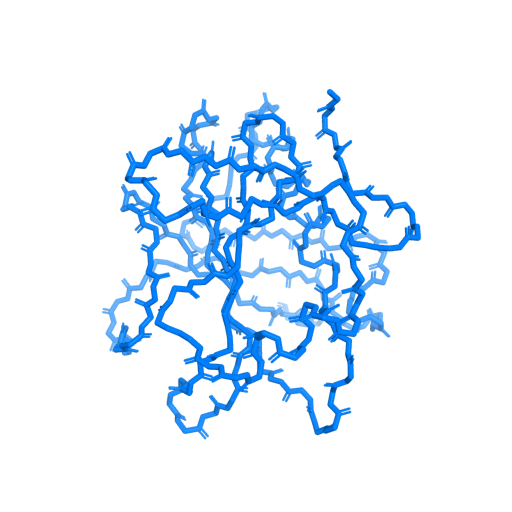6.851 3.475 1.00 97.88 87 LEU A CA 1
ATOM 660 C C . LEU A 1 87 ? -3.162 -6.857 4.971 1.00 97.88 87 LEU A C 1
ATOM 662 O O . LEU A 1 87 ? -2.663 -7.846 5.506 1.00 97.88 87 LEU A O 1
ATOM 666 N N . LEU A 1 88 ? -3.446 -5.744 5.640 1.00 97.50 88 LEU A N 1
ATOM 667 C CA . LEU A 1 88 ? -3.222 -5.588 7.071 1.00 97.50 88 LEU A CA 1
ATOM 668 C C . LEU A 1 88 ? -4.539 -5.811 7.812 1.00 97.50 88 LEU A C 1
ATOM 670 O O . LEU A 1 88 ? -5.495 -5.064 7.616 1.00 97.50 88 LEU A O 1
ATOM 674 N N . GLN A 1 89 ? -4.608 -6.842 8.653 1.00 96.44 89 GLN A N 1
ATOM 675 C CA . GLN A 1 89 ? -5.803 -7.096 9.457 1.00 96.44 89 GLN A CA 1
ATOM 676 C C . GLN A 1 89 ? -6.103 -5.882 10.349 1.00 96.44 89 GLN A C 1
ATOM 678 O O . GLN A 1 89 ? -5.216 -5.405 11.053 1.00 96.44 89 GLN A O 1
ATOM 683 N N . CYS A 1 90 ? -7.354 -5.416 10.339 1.00 95.81 90 CYS A N 1
ATOM 684 C CA . CYS A 1 90 ? -7.773 -4.311 11.192 1.00 95.81 90 CYS A CA 1
ATOM 685 C C . CYS A 1 90 ? -7.720 -4.716 12.668 1.00 95.81 90 CYS A C 1
ATOM 687 O O . CYS A 1 90 ? -8.095 -5.839 13.037 1.00 95.81 90 CYS A O 1
ATOM 689 N N . LEU A 1 91 ? -7.308 -3.780 13.518 1.00 94.44 91 LEU A N 1
ATOM 690 C CA . LEU A 1 91 ? -7.413 -3.943 14.965 1.00 94.44 91 LEU A CA 1
ATOM 691 C C . LEU A 1 91 ? -8.867 -3.716 15.430 1.00 94.44 91 LEU A C 1
ATOM 693 O O . LEU A 1 91 ? -9.641 -3.033 14.750 1.00 94.44 91 LEU A O 1
ATOM 697 N N . PRO A 1 92 ? -9.272 -4.274 16.586 1.00 90.56 92 PRO A N 1
ATOM 698 C CA . PRO A 1 92 ? -10.539 -3.910 17.215 1.00 90.56 92 PRO A CA 1
ATOM 699 C C . PRO A 1 92 ? -10.590 -2.400 17.477 1.00 90.56 92 PRO A C 1
ATOM 701 O O . PRO A 1 92 ? -9.624 -1.836 17.990 1.00 90.56 92 PRO A O 1
ATOM 704 N N . ASP A 1 93 ? -11.705 -1.759 17.121 1.00 85.94 93 ASP A N 1
ATOM 705 C CA . ASP A 1 93 ? -11.941 -0.319 17.305 1.00 85.94 93 ASP A CA 1
ATOM 706 C C . ASP A 1 93 ? -10.845 0.592 16.718 1.00 85.94 93 ASP A C 1
ATOM 708 O O . ASP A 1 93 ? -10.563 1.667 17.251 1.00 85.94 93 ASP A O 1
ATOM 712 N N . GLU A 1 94 ? -10.202 0.172 15.624 1.00 89.50 94 GLU A N 1
ATOM 713 C CA . GLU A 1 94 ? -9.148 0.944 14.965 1.00 89.50 94 GLU A CA 1
ATOM 714 C C . GLU A 1 94 ? -9.696 2.254 14.376 1.00 89.50 94 GLU A C 1
ATOM 716 O O . 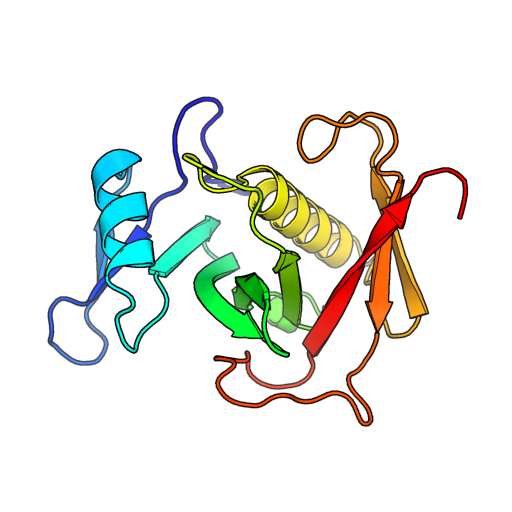GLU A 1 94 ? -10.481 2.250 13.431 1.00 89.50 94 GLU A O 1
ATOM 721 N N . LYS A 1 95 ? -9.277 3.392 14.946 1.00 86.06 95 LYS A N 1
ATOM 722 C CA . LYS A 1 95 ? -9.817 4.729 14.613 1.00 86.06 95 LYS A CA 1
ATOM 723 C C . LYS A 1 95 ? -8.996 5.509 13.595 1.00 86.06 95 LYS A C 1
ATOM 725 O O . LYS A 1 95 ? -9.403 6.594 13.186 1.00 86.06 95 LYS A O 1
ATOM 730 N N . CYS A 1 96 ? -7.820 5.006 13.243 1.00 89.50 96 CYS A N 1
ATOM 731 C CA . CYS A 1 96 ? -6.857 5.726 12.426 1.00 89.50 96 CYS A CA 1
ATOM 732 C C . CYS A 1 96 ? -6.349 4.831 11.304 1.00 89.50 96 CYS A C 1
ATOM 734 O O . CYS A 1 96 ? -6.053 3.660 11.521 1.00 89.50 96 CYS A O 1
ATOM 736 N N . LEU A 1 97 ? -6.169 5.425 10.128 1.00 94.44 97 LEU A N 1
ATOM 737 C CA . LEU A 1 97 ? -5.493 4.784 9.011 1.00 94.44 97 LEU A CA 1
ATOM 738 C C . LEU A 1 97 ? -4.012 4.526 9.374 1.00 94.44 97 LEU A C 1
ATOM 740 O O . LEU A 1 97 ? -3.334 5.458 9.828 1.00 94.44 97 LEU A O 1
ATOM 744 N N . PRO A 1 98 ? -3.476 3.308 9.154 1.00 95.69 98 PRO A N 1
ATOM 745 C CA . PRO A 1 98 ? -2.089 2.963 9.474 1.00 95.69 98 PRO A CA 1
ATOM 746 C C . PRO A 1 98 ? -1.094 3.613 8.493 1.00 95.69 98 PRO A C 1
ATOM 748 O O . PRO A 1 98 ? -0.634 3.001 7.528 1.00 95.69 98 PRO A O 1
ATOM 751 N N . LYS A 1 99 ? -0.759 4.887 8.745 1.00 94.62 99 LYS A N 1
ATOM 752 C CA . LYS A 1 99 ? 0.042 5.742 7.845 1.00 94.62 99 LYS A CA 1
ATOM 753 C C . LYS A 1 99 ? 1.462 5.237 7.573 1.00 94.62 99 LYS A C 1
ATOM 755 O O . LYS A 1 99 ? 2.041 5.587 6.548 1.00 94.62 99 LYS A O 1
ATOM 760 N N . ASP A 1 100 ? 2.011 4.394 8.446 1.00 96.19 100 ASP A N 1
ATOM 761 C CA . ASP A 1 100 ? 3.364 3.844 8.295 1.00 96.19 100 ASP A CA 1
ATOM 762 C C . ASP A 1 100 ? 3.523 3.032 7.001 1.00 96.19 100 ASP A C 1
ATOM 764 O O . ASP A 1 100 ? 4.601 3.025 6.408 1.00 96.19 100 ASP A O 1
ATOM 768 N N . ILE A 1 101 ? 2.435 2.435 6.495 1.00 98.12 101 ILE A N 1
ATOM 769 C CA . ILE A 1 101 ? 2.428 1.743 5.200 1.00 98.12 101 ILE A CA 1
ATOM 770 C C . ILE A 1 101 ? 2.796 2.694 4.049 1.00 98.12 101 ILE A C 1
ATOM 772 O O . ILE A 1 101 ? 3.527 2.311 3.137 1.00 98.12 101 ILE A O 1
ATOM 776 N N . PHE A 1 102 ? 2.349 3.953 4.093 1.00 98.00 102 PHE A N 1
ATOM 777 C CA . PHE A 1 102 ? 2.692 4.941 3.068 1.00 98.00 102 PHE A CA 1
ATOM 778 C C . PHE A 1 102 ? 4.178 5.298 3.087 1.00 98.00 102 PHE A C 1
ATOM 780 O O . PHE A 1 102 ? 4.805 5.364 2.030 1.00 98.00 102 PHE A O 1
ATOM 787 N N . ASN A 1 103 ? 4.749 5.483 4.280 1.00 96.38 103 ASN A N 1
ATOM 788 C CA . ASN A 1 103 ? 6.181 5.742 4.433 1.00 96.38 103 ASN A CA 1
ATOM 789 C C . ASN A 1 103 ? 7.005 4.576 3.879 1.00 96.38 103 ASN A C 1
ATOM 791 O O . ASN A 1 103 ? 7.985 4.792 3.167 1.00 96.38 103 ASN A O 1
ATOM 795 N N . HIS A 1 104 ? 6.555 3.346 4.133 1.00 97.81 104 HIS A N 1
ATOM 796 C CA . HIS A 1 104 ? 7.179 2.146 3.589 1.00 97.81 104 HIS A CA 1
ATOM 797 C C . HIS A 1 104 ? 7.150 2.101 2.055 1.00 97.81 104 HIS A C 1
ATOM 799 O O . HIS A 1 104 ? 8.165 1.820 1.423 1.00 97.81 104 HIS A O 1
ATOM 805 N N . PHE A 1 105 ? 6.023 2.446 1.427 1.00 98.50 105 PHE A N 1
ATOM 806 C CA . PHE A 1 105 ? 5.943 2.521 -0.036 1.00 98.50 105 PHE A CA 1
ATOM 807 C C . PHE A 1 105 ? 6.863 3.586 -0.634 1.00 98.50 105 PHE A C 1
ATOM 809 O O . PHE A 1 105 ? 7.489 3.335 -1.662 1.00 98.50 105 PHE A O 1
ATOM 816 N N . VAL A 1 106 ? 6.984 4.755 0.003 1.00 97.81 106 VAL A N 1
ATOM 817 C CA . VAL A 1 106 ? 7.939 5.782 -0.438 1.00 97.81 106 VAL A CA 1
ATOM 818 C C . VAL A 1 106 ? 9.377 5.274 -0.319 1.00 97.81 106 VAL A C 1
ATOM 820 O O . VAL A 1 106 ? 10.156 5.489 -1.246 1.00 97.81 106 VAL A O 1
ATOM 823 N N . GLN A 1 107 ? 9.718 4.566 0.763 1.00 97.00 107 GLN A N 1
ATOM 824 C CA . GLN A 1 107 ? 11.046 3.970 0.932 1.00 97.00 107 GLN A CA 1
ATOM 825 C C . GLN A 1 107 ? 11.343 2.937 -0.163 1.00 97.00 107 GLN A C 1
ATOM 827 O O . GLN A 1 107 ? 12.356 3.061 -0.843 1.00 97.00 107 GLN A O 1
ATOM 832 N N . LEU A 1 108 ? 10.432 1.991 -0.418 1.00 98.00 108 LEU A N 1
ATOM 833 C CA . LEU A 1 108 ? 10.592 1.004 -1.495 1.00 98.00 108 LEU A CA 1
ATOM 834 C C . LEU A 1 108 ? 10.776 1.654 -2.870 1.00 98.00 108 LEU A C 1
ATOM 836 O O . LEU A 1 108 ? 11.577 1.190 -3.677 1.00 98.00 108 LEU A O 1
ATOM 840 N N . TYR A 1 109 ? 10.045 2.734 -3.146 1.00 98.25 109 TYR A N 1
ATOM 841 C CA . TYR A 1 109 ? 10.185 3.468 -4.401 1.00 98.25 109 TYR A CA 1
ATOM 842 C C . TYR A 1 109 ? 11.565 4.134 -4.526 1.00 98.25 109 TYR A C 1
ATOM 844 O O . TYR A 1 109 ? 12.154 4.152 -5.607 1.00 98.25 109 TYR A O 1
ATOM 852 N N . GLN A 1 110 ? 12.107 4.667 -3.426 1.00 97.25 110 GLN A N 1
ATOM 853 C CA . GLN A 1 110 ? 13.460 5.232 -3.388 1.00 97.25 110 GLN A CA 1
ATOM 854 C C . GLN A 1 110 ? 14.540 4.156 -3.537 1.00 97.25 110 GLN A C 1
ATOM 856 O O . GLN A 1 110 ? 15.504 4.363 -4.274 1.00 97.25 110 GLN A O 1
ATOM 861 N N . ASP A 1 111 ? 14.359 3.003 -2.897 1.00 97.56 111 ASP A N 1
ATOM 862 C CA . ASP A 1 111 ? 15.266 1.863 -3.019 1.00 97.56 111 ASP A CA 1
ATOM 863 C C . ASP A 1 111 ? 15.299 1.356 -4.467 1.00 97.56 111 ASP A C 1
ATOM 865 O O . ASP A 1 111 ? 16.378 1.181 -5.037 1.00 97.56 111 ASP A O 1
ATOM 869 N N . ALA A 1 112 ? 14.133 1.238 -5.109 1.00 98.06 112 ALA A N 1
ATOM 870 C CA . ALA A 1 112 ? 14.015 0.854 -6.512 1.00 98.06 112 ALA A CA 1
ATOM 871 C C . ALA A 1 112 ? 14.691 1.861 -7.459 1.00 98.06 112 ALA A C 1
ATOM 873 O O . ALA A 1 112 ? 15.402 1.456 -8.378 1.00 98.06 112 ALA A O 1
ATOM 874 N N . LEU A 1 113 ? 14.561 3.170 -7.201 1.00 97.19 113 LEU A N 1
ATOM 875 C CA . LEU A 1 113 ? 15.304 4.206 -7.935 1.00 97.19 113 LEU A CA 1
ATOM 876 C C . LEU A 1 113 ? 16.827 4.054 -7.806 1.00 97.19 113 LEU A C 1
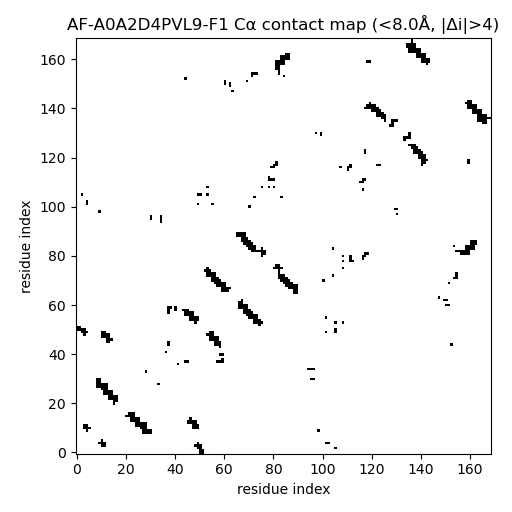ATOM 878 O O . LEU A 1 113 ? 17.556 4.393 -8.738 1.00 97.19 113 LEU A O 1
ATOM 882 N N . ALA A 1 114 ? 17.307 3.541 -6.673 1.00 97.75 114 ALA A N 1
ATOM 883 C CA . ALA A 1 114 ? 18.712 3.212 -6.453 1.00 97.75 114 ALA A CA 1
ATOM 884 C C . ALA A 1 114 ? 19.114 1.829 -7.012 1.00 97.75 114 ALA A C 1
ATOM 886 O O . ALA A 1 114 ? 20.262 1.417 -6.854 1.00 97.75 114 ALA A O 1
ATOM 887 N N . GLY A 1 115 ? 18.194 1.117 -7.674 1.00 97.44 115 GLY A N 1
ATOM 888 C CA . GLY A 1 115 ? 18.406 -0.213 -8.250 1.00 97.44 115 GLY A CA 1
ATOM 889 C C . GLY A 1 115 ? 18.161 -1.377 -7.284 1.00 97.44 115 GLY A C 1
ATOM 890 O O . GLY A 1 115 ? 18.358 -2.531 -7.663 1.00 97.44 115 GLY A O 1
ATOM 891 N N . ASN A 1 116 ? 17.713 -1.102 -6.057 1.00 98.00 116 ASN A N 1
ATOM 892 C CA . ASN A 1 116 ? 17.419 -2.107 -5.039 1.00 98.00 116 ASN A CA 1
ATOM 893 C C . ASN A 1 116 ? 15.927 -2.455 -5.068 1.00 98.00 116 ASN A C 1
ATOM 895 O O . ASN A 1 116 ? 15.110 -1.831 -4.396 1.00 98.00 116 ASN A O 1
ATOM 899 N N . VAL A 1 117 ? 15.574 -3.456 -5.870 1.00 98.19 117 VAL A N 1
ATOM 900 C CA . VAL A 1 117 ? 14.191 -3.925 -6.027 1.00 98.19 117 VAL A CA 1
ATOM 901 C C . VAL A 1 117 ? 13.905 -5.154 -5.163 1.00 98.19 117 VAL A C 1
ATOM 903 O O . VAL A 1 117 ? 14.766 -6.015 -4.980 1.00 98.19 117 VAL A O 1
ATOM 906 N N . VAL A 1 118 ? 12.670 -5.280 -4.673 1.00 98.50 118 VAL A N 1
ATOM 907 C CA . VAL A 1 118 ? 12.180 -6.498 -4.012 1.00 98.50 118 VAL A CA 1
ATOM 908 C C . VAL A 1 118 ? 11.460 -7.395 -5.017 1.00 98.50 118 VAL A C 1
ATOM 910 O O . VAL A 1 118 ? 10.721 -6.930 -5.886 1.00 98.50 118 VAL A O 1
ATOM 913 N N . SER A 1 119 ? 11.672 -8.702 -4.894 1.00 98.38 119 SER A N 1
ATOM 914 C CA . SER A 1 119 ? 11.096 -9.731 -5.767 1.00 98.38 119 SER A CA 1
ATOM 915 C C . SER A 1 119 ? 10.405 -10.819 -4.940 1.00 98.38 119 SER A C 1
ATOM 917 O O . SER A 1 119 ? 10.303 -10.704 -3.719 1.00 98.38 119 SER A O 1
ATOM 919 N N . ASN A 1 120 ? 9.890 -11.867 -5.588 1.00 98.38 120 ASN A N 1
ATOM 920 C CA . ASN A 1 120 ? 9.292 -13.001 -4.885 1.00 98.38 120 ASN A CA 1
ATOM 921 C C . ASN A 1 120 ? 10.286 -13.631 -3.892 1.00 98.38 120 ASN A C 1
ATOM 923 O O . ASN A 1 120 ? 11.415 -13.937 -4.264 1.00 98.38 120 ASN A O 1
ATOM 927 N N . LEU A 1 121 ? 9.839 -13.851 -2.655 1.00 98.12 121 LEU A N 1
ATOM 928 C CA . LEU A 1 121 ? 10.629 -14.257 -1.485 1.00 98.12 121 LEU A CA 1
ATOM 929 C C . LEU A 1 121 ? 11.715 -13.250 -1.056 1.00 98.12 121 LEU A C 1
ATOM 931 O O . LEU A 1 121 ? 12.533 -13.555 -0.190 1.00 98.12 121 LEU A O 1
ATOM 935 N N . GLY A 1 122 ? 11.722 -12.045 -1.632 1.00 98.12 122 GLY A N 1
ATOM 936 C CA . GLY A 1 122 ? 12.528 -10.924 -1.159 1.00 98.12 122 GLY A CA 1
ATOM 937 C C . GLY A 1 122 ? 11.963 -10.327 0.129 1.00 98.12 122 GLY A C 1
ATOM 938 O O . GLY A 1 122 ? 10.851 -10.651 0.544 1.00 98.12 122 GLY A O 1
ATOM 939 N N . HIS A 1 123 ? 12.710 -9.419 0.753 1.00 97.69 123 HIS A N 1
ATOM 940 C CA . HIS A 1 123 ? 12.320 -8.811 2.023 1.00 97.69 123 HIS A CA 1
ATOM 941 C C . HIS A 1 123 ? 12.740 -7.343 2.121 1.00 97.69 123 HIS A C 1
ATOM 943 O O . HIS A 1 123 ? 13.565 -6.861 1.349 1.00 97.69 123 HIS A O 1
ATOM 949 N N . SER A 1 124 ? 12.181 -6.645 3.104 1.00 97.44 124 SER A N 1
ATOM 950 C CA . SER A 1 124 ? 12.600 -5.306 3.527 1.00 97.44 124 SER A CA 1
ATOM 951 C C . SER A 1 124 ? 12.502 -5.209 5.044 1.00 97.44 124 SER A C 1
ATOM 953 O O . SER A 1 124 ? 11.463 -5.582 5.585 1.00 97.44 124 SER A O 1
ATOM 955 N N . PHE A 1 125 ? 13.525 -4.682 5.714 1.00 96.00 125 PHE A N 1
ATOM 956 C CA . PHE A 1 125 ? 13.552 -4.554 7.173 1.00 96.00 125 PHE A CA 1
ATOM 957 C C . PHE A 1 125 ? 13.320 -3.119 7.640 1.00 96.00 125 PHE A C 1
ATOM 959 O O . PHE A 1 125 ? 13.725 -2.164 6.977 1.00 96.00 125 PHE A O 1
ATOM 966 N N . PHE A 1 126 ? 12.721 -2.969 8.819 1.00 94.06 126 PHE A N 1
ATOM 967 C CA . PHE A 1 126 ? 12.536 -1.668 9.452 1.00 94.06 126 PHE A CA 1
ATOM 968 C C . PHE A 1 126 ? 13.704 -1.340 10.383 1.00 94.06 126 PHE A C 1
ATOM 970 O O . PHE A 1 126 ? 14.104 -2.143 11.225 1.00 94.06 126 PHE A O 1
ATOM 977 N N . SER A 1 127 ? 14.229 -0.120 10.272 1.00 85.69 127 SER A N 1
ATOM 978 C CA . SER A 1 127 ? 15.260 0.408 11.177 1.00 85.69 127 SER A CA 1
ATOM 979 C C . SER A 1 127 ? 14.676 1.082 12.425 1.00 85.69 127 SER A C 1
ATOM 981 O O . SER A 1 127 ? 15.390 1.306 13.402 1.00 85.69 127 SER A O 1
ATOM 983 N N . GLN A 1 128 ? 13.380 1.398 12.408 1.00 89.88 128 GLN A N 1
ATOM 984 C CA . GLN A 1 128 ? 12.653 2.095 13.470 1.00 89.88 128 GLN A CA 1
ATOM 985 C C . GLN A 1 128 ? 11.361 1.346 13.822 1.00 89.88 128 GLN A C 1
ATOM 987 O O . GLN A 1 128 ? 11.069 0.293 13.257 1.00 89.88 128 GLN A O 1
ATOM 992 N N . ASN A 1 129 ? 10.596 1.874 14.780 1.00 92.44 129 ASN A N 1
ATOM 993 C CA . ASN A 1 129 ? 9.271 1.342 15.092 1.00 92.44 129 ASN A CA 1
ATOM 994 C C . ASN A 1 129 ? 8.380 1.389 13.843 1.00 92.44 129 ASN A C 1
ATOM 996 O O . ASN A 1 129 ? 8.404 2.373 13.107 1.00 92.44 129 ASN A O 1
ATOM 1000 N N . PHE A 1 130 ? 7.558 0.359 13.658 1.00 95.94 130 PHE A N 1
ATOM 1001 C CA . PHE A 1 130 ? 6.611 0.277 12.551 1.00 95.94 130 PHE A CA 1
ATOM 1002 C C . PHE A 1 130 ? 5.258 -0.208 13.062 1.00 95.94 130 PHE A C 1
ATOM 1004 O O . PHE A 1 130 ? 5.196 -1.181 13.818 1.00 95.94 130 PHE A O 1
ATOM 1011 N N . LEU A 1 131 ? 4.171 0.471 12.688 1.00 94.38 131 LEU A N 1
ATOM 1012 C CA . LEU A 1 131 ? 2.819 0.222 13.201 1.00 94.38 131 LEU A CA 1
ATOM 1013 C C . LEU A 1 131 ? 2.795 0.201 14.737 1.00 94.38 131 LEU A C 1
ATOM 1015 O O . LEU A 1 131 ? 2.253 -0.709 15.361 1.00 94.38 131 LEU A O 1
ATOM 1019 N N . ASN A 1 132 ? 3.453 1.194 15.347 1.00 92.06 132 ASN A N 1
ATOM 1020 C CA . ASN A 1 132 ? 3.593 1.367 16.799 1.00 92.06 132 ASN A CA 1
ATOM 1021 C C . ASN A 1 132 ? 4.240 0.191 17.561 1.00 92.06 132 ASN A C 1
ATOM 1023 O O . ASN A 1 132 ? 4.159 0.144 18.788 1.00 92.06 132 ASN A O 1
ATOM 1027 N N . SER A 1 133 ? 4.926 -0.728 16.874 1.00 92.56 133 SER A N 1
ATOM 1028 C CA . SER A 1 133 ? 5.618 -1.858 17.500 1.00 92.56 133 SER A CA 1
ATOM 1029 C C . SER A 1 133 ? 7.109 -1.864 17.177 1.00 92.56 133 SER A C 1
ATOM 1031 O O . SER A 1 133 ? 7.533 -1.533 16.069 1.00 92.56 133 SER A O 1
ATOM 1033 N N . LYS A 1 134 ? 7.913 -2.273 18.164 1.00 93.00 134 LYS A N 1
ATOM 1034 C CA . LYS A 1 134 ? 9.336 -2.595 17.990 1.00 93.00 134 LYS A CA 1
ATOM 1035 C C . LYS A 1 134 ? 9.563 -4.030 17.540 1.00 93.00 134 LYS A C 1
ATOM 1037 O O . LYS A 1 134 ? 10.676 -4.320 17.119 1.00 93.00 134 LYS A O 1
ATOM 1042 N N . GLU A 1 135 ? 8.556 -4.892 17.636 1.00 94.62 135 GLU A N 1
ATOM 1043 C CA . GLU A 1 135 ? 8.677 -6.312 17.297 1.00 94.62 135 GLU A CA 1
ATOM 1044 C C . GLU A 1 135 ? 8.467 -6.568 15.805 1.00 94.62 135 GLU A C 1
ATOM 1046 O O . GLU A 1 135 ? 8.965 -7.562 15.292 1.00 94.62 135 GLU A O 1
ATOM 1051 N N . HIS A 1 136 ? 7.825 -5.649 15.079 1.00 96.38 136 HIS A N 1
ATOM 1052 C CA . HIS A 1 136 ? 7.734 -5.737 13.624 1.00 96.38 136 HIS A CA 1
ATOM 1053 C C . HIS A 1 136 ? 9.127 -5.585 13.001 1.00 96.38 136 HIS A C 1
ATOM 1055 O O . HIS A 1 136 ? 9.802 -4.571 13.195 1.00 96.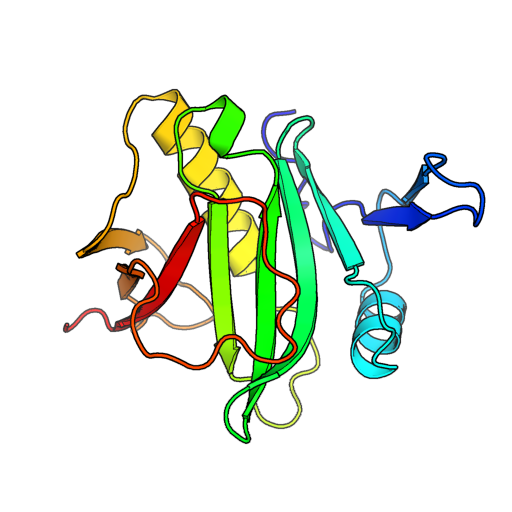38 136 HIS A O 1
ATOM 1061 N N . GLY A 1 137 ? 9.562 -6.622 12.285 1.00 95.50 137 GLY A N 1
ATOM 1062 C CA . GLY A 1 137 ? 10.891 -6.715 11.687 1.00 95.50 137 GLY A CA 1
ATOM 1063 C C . GLY A 1 137 ? 10.935 -6.215 10.254 1.00 95.50 137 GLY A C 1
ATOM 1064 O O . GLY A 1 137 ? 11.916 -5.586 9.860 1.00 95.50 137 GLY A O 1
ATOM 1065 N N . GLY A 1 138 ? 9.874 -6.445 9.483 1.00 97.75 138 GLY A N 1
ATOM 1066 C CA . GLY A 1 138 ? 9.870 -6.108 8.069 1.00 97.75 138 GLY A CA 1
ATOM 1067 C C . GLY A 1 138 ? 8.687 -6.671 7.297 1.00 97.75 138 GLY A C 1
ATOM 1068 O O . GLY A 1 138 ? 7.684 -7.087 7.875 1.00 97.75 138 GLY A O 1
ATOM 1069 N N . PHE A 1 139 ? 8.846 -6.722 5.979 1.00 98.62 139 PHE A N 1
ATOM 1070 C CA . PHE A 1 139 ? 7.948 -7.423 5.068 1.00 98.62 139 PHE A CA 1
ATOM 1071 C C . PHE A 1 139 ? 8.696 -8.524 4.319 1.00 98.62 139 PHE A C 1
ATOM 1073 O O . PHE A 1 139 ? 9.804 -8.292 3.836 1.00 98.62 139 PHE A O 1
ATOM 1080 N N . LEU A 1 140 ? 8.052 -9.681 4.173 1.00 98.56 140 LEU A N 1
ATOM 1081 C CA . LEU A 1 140 ? 8.383 -10.720 3.198 1.00 98.56 140 LEU A CA 1
ATOM 1082 C C . LEU A 1 140 ? 7.455 -10.571 1.986 1.00 98.56 140 LEU A C 1
ATOM 1084 O O . LEU A 1 140 ? 6.237 -10.509 2.149 1.00 98.56 140 LEU A O 1
ATOM 1088 N N . TYR A 1 141 ? 8.006 -10.543 0.776 1.00 98.69 141 TYR A N 1
ATOM 1089 C CA . TYR A 1 141 ? 7.227 -10.354 -0.449 1.00 98.69 141 TYR A CA 1
ATOM 1090 C C . TYR A 1 141 ? 6.969 -11.676 -1.151 1.00 98.69 141 TYR A C 1
ATOM 1092 O O . TYR A 1 141 ? 7.896 -12.438 -1.401 1.00 98.69 141 TYR A O 1
ATOM 1100 N N . VAL A 1 142 ? 5.722 -11.944 -1.530 1.00 98.50 142 VAL A N 1
ATOM 1101 C CA . VAL A 1 142 ? 5.349 -13.180 -2.228 1.00 98.50 142 VAL A CA 1
ATOM 1102 C C . VAL A 1 142 ? 4.507 -12.895 -3.464 1.00 98.50 142 VAL A C 1
ATOM 1104 O O . VAL A 1 142 ? 3.656 -12.008 -3.477 1.00 98.50 142 VAL A O 1
ATOM 1107 N N . THR A 1 143 ? 4.726 -13.666 -4.522 1.00 97.94 143 THR A N 1
ATOM 1108 C CA . THR A 1 143 ? 3.802 -13.728 -5.660 1.00 97.94 143 THR A CA 1
ATOM 1109 C C . THR A 1 143 ? 2.584 -14.562 -5.252 1.00 97.94 143 THR A C 1
ATOM 1111 O O . THR A 1 143 ? 2.768 -15.618 -4.637 1.00 97.94 143 THR A O 1
ATOM 1114 N N . PRO A 1 144 ? 1.346 -14.129 -5.555 1.00 94.25 144 PRO A N 1
ATOM 1115 C CA . PRO A 1 144 ? 0.175 -14.953 -5.276 1.00 94.25 144 PRO A CA 1
ATOM 1116 C C . PRO A 1 144 ? 0.243 -16.266 -6.063 1.00 94.25 144 PRO A C 1
ATOM 1118 O O . PRO A 1 144 ? 0.660 -16.291 -7.220 1.00 94.25 144 PRO A O 1
ATOM 1121 N N . ALA A 1 145 ? -0.187 -17.355 -5.433 1.00 93.06 145 ALA A N 1
ATOM 1122 C CA . ALA A 1 145 ? -0.297 -18.670 -6.049 1.00 93.06 145 ALA A CA 1
ATOM 1123 C C . ALA A 1 145 ? -1.740 -19.180 -5.930 1.00 93.06 145 ALA A C 1
ATOM 1125 O O . ALA A 1 145 ? -2.566 -18.905 -6.793 1.00 93.06 145 ALA A O 1
ATOM 1126 N N . TYR A 1 146 ? -2.057 -19.889 -4.845 1.00 94.69 146 TYR A N 1
ATOM 1127 C CA . TYR A 1 146 ? -3.371 -20.506 -4.617 1.00 94.69 146 TYR A CA 1
ATOM 1128 C C . TYR A 1 146 ? -4.234 -19.759 -3.589 1.00 94.69 146 TYR A C 1
ATOM 1130 O O . TYR A 1 146 ? -5.330 -20.208 -3.257 1.00 94.69 146 TYR A O 1
ATOM 1138 N N . GLN A 1 147 ? -3.738 -18.649 -3.041 1.00 95.50 147 GLN A N 1
ATOM 1139 C CA . GLN A 1 147 ? -4.489 -17.803 -2.118 1.00 95.50 147 GLN A CA 1
ATOM 1140 C C . GLN A 1 147 ? -5.697 -17.173 -2.829 1.00 95.50 147 GLN A C 1
ATOM 1142 O O . GLN A 1 147 ? -5.637 -16.875 -4.022 1.00 95.50 147 GLN A O 1
ATOM 1147 N N . SER A 1 148 ? -6.791 -16.951 -2.092 1.00 94.38 148 SER A N 1
ATOM 1148 C CA . SER A 1 148 ? -7.948 -16.234 -2.636 1.00 94.38 148 SER A CA 1
ATOM 1149 C C . SER A 1 148 ? -7.540 -14.823 -3.060 1.00 94.38 148 SER A C 1
ATOM 1151 O O . SER A 1 148 ? -6.758 -14.172 -2.379 1.00 94.38 148 SER A O 1
ATOM 1153 N N . LEU A 1 149 ? -8.088 -14.343 -4.171 1.00 95.62 149 LEU A N 1
ATOM 1154 C CA . LEU A 1 149 ? -7.953 -12.956 -4.632 1.00 95.62 149 LEU A CA 1
ATOM 1155 C C . LEU A 1 149 ? -9.325 -12.284 -4.779 1.00 95.62 149 LEU A C 1
ATOM 1157 O O . LEU A 1 149 ? -9.459 -11.241 -5.417 1.00 95.62 149 LEU A O 1
ATOM 1161 N N . GLN A 1 150 ? -10.358 -12.921 -4.228 1.00 91.00 150 GLN A N 1
ATOM 1162 C CA . GLN A 1 150 ? -11.740 -12.502 -4.377 1.00 91.00 150 GLN A CA 1
ATOM 1163 C C . GLN A 1 150 ? -11.971 -11.120 -3.754 1.00 91.00 150 GLN A C 1
ATOM 1165 O O . GLN A 1 150 ? -11.490 -10.840 -2.657 1.00 91.00 150 GLN A O 1
ATOM 1170 N N . ASP A 1 151 ? -12.711 -10.275 -4.476 1.00 85.94 151 ASP A N 1
ATOM 1171 C CA . ASP A 1 151 ? -13.135 -8.928 -4.069 1.00 85.94 151 ASP A CA 1
ATOM 1172 C C . ASP A 1 151 ? -11.993 -7.947 -3.732 1.00 85.94 151 ASP A C 1
ATOM 1174 O O . ASP A 1 151 ? -12.224 -6.868 -3.179 1.00 85.94 151 ASP A O 1
ATOM 1178 N N . LEU A 1 152 ? -10.754 -8.280 -4.112 1.00 94.25 152 LEU A N 1
ATOM 1179 C CA . LEU A 1 152 ? -9.611 -7.379 -4.017 1.00 94.25 152 LEU A CA 1
ATOM 1180 C C . LEU A 1 152 ? -9.511 -6.499 -5.267 1.00 94.25 152 LEU A C 1
ATOM 1182 O O . LEU A 1 152 ? -9.509 -6.985 -6.398 1.00 94.25 152 LEU A O 1
ATOM 1186 N N . VAL A 1 153 ? -9.353 -5.191 -5.063 1.00 92.56 153 VAL A N 1
ATOM 1187 C CA . VAL A 1 153 ? -8.990 -4.251 -6.132 1.00 92.56 153 VAL A CA 1
ATOM 1188 C C . VAL A 1 153 ? -7.471 -4.291 -6.288 1.00 92.56 153 VAL A C 1
ATOM 1190 O O . VAL A 1 153 ? -6.750 -3.648 -5.530 1.00 92.56 153 VAL A O 1
ATOM 1193 N N . LEU A 1 154 ? -6.984 -5.110 -7.222 1.00 96.94 154 LEU A N 1
ATOM 1194 C CA . LEU A 1 154 ? -5.553 -5.357 -7.425 1.00 96.94 154 LEU A CA 1
ATOM 1195 C C . LEU A 1 154 ? -4.959 -4.427 -8.495 1.00 96.94 154 LEU A C 1
ATOM 1197 O O . LEU A 1 154 ? -5.656 -4.057 -9.445 1.00 96.94 154 LEU A O 1
ATOM 1201 N N . PRO A 1 155 ? -3.667 -4.070 -8.382 1.00 97.50 155 PRO A N 1
ATOM 1202 C CA . PRO A 1 155 ? -2.973 -3.328 -9.424 1.00 97.50 155 PRO A CA 1
ATOM 1203 C C . PRO A 1 155 ? -2.757 -4.193 -10.676 1.00 97.50 155 PRO A C 1
ATOM 1205 O O . PRO A 1 155 ? -2.904 -5.418 -10.663 1.00 97.50 155 PRO A O 1
ATOM 1208 N N . THR A 1 156 ? -2.360 -3.553 -11.775 1.00 95.50 156 THR A N 1
ATOM 1209 C CA . THR A 1 156 ? -1.938 -4.271 -12.982 1.00 95.50 156 THR A CA 1
ATOM 1210 C C . THR A 1 156 ? -0.706 -5.135 -12.667 1.00 95.50 156 THR A C 1
ATOM 1212 O O . THR A 1 156 ? 0.226 -4.639 -12.036 1.00 95.50 156 THR A O 1
ATOM 1215 N N . PRO A 1 157 ? -0.653 -6.410 -13.097 1.00 96.62 157 PRO A N 1
ATOM 1216 C CA . PRO A 1 157 ? 0.547 -7.233 -12.954 1.00 96.62 157 PRO A CA 1
ATOM 1217 C C . PRO A 1 157 ? 1.792 -6.614 -13.626 1.00 96.62 157 PRO A C 1
ATOM 1219 O O . PRO A 1 157 ? 1.646 -5.943 -14.649 1.00 96.62 157 PRO A O 1
ATOM 1222 N N . PRO A 1 158 ? 3.015 -6.890 -13.126 1.00 97.38 158 PRO A N 1
ATOM 1223 C CA . PRO A 1 158 ? 3.317 -7.726 -11.959 1.00 97.38 158 PRO A CA 1
ATOM 1224 C C . PRO A 1 158 ? 3.080 -7.007 -10.621 1.00 97.38 158 PRO A C 1
ATOM 1226 O O . PRO A 1 158 ? 3.309 -5.801 -10.505 1.00 97.38 158 PRO A O 1
ATOM 1229 N N . TYR A 1 159 ? 2.664 -7.775 -9.608 1.00 98.56 159 TYR A N 1
ATOM 1230 C CA . TYR A 1 159 ? 2.518 -7.311 -8.228 1.00 98.56 159 TYR A CA 1
ATOM 1231 C C . TYR A 1 159 ? 2.901 -8.387 -7.200 1.00 98.56 159 TYR A C 1
ATOM 1233 O O . TYR A 1 159 ? 2.837 -9.584 -7.483 1.00 98.56 159 TYR A O 1
ATOM 1241 N N . LEU A 1 160 ? 3.296 -7.950 -6.004 1.00 98.75 160 LEU A N 1
ATOM 1242 C CA . LEU A 1 160 ? 3.708 -8.780 -4.870 1.00 98.75 160 LEU A CA 1
ATOM 1243 C C . LEU A 1 160 ? 2.848 -8.472 -3.644 1.00 98.75 160 LEU A C 1
ATOM 1245 O O . LEU A 1 160 ? 2.509 -7.318 -3.395 1.00 98.75 160 LEU A O 1
ATOM 1249 N N . PHE A 1 161 ? 2.557 -9.490 -2.840 1.00 98.75 161 PHE A N 1
ATOM 1250 C CA . PHE A 1 161 ? 1.970 -9.318 -1.515 1.00 98.75 161 PHE A CA 1
ATOM 1251 C C . PHE A 1 161 ? 3.072 -9.163 -0.467 1.00 98.75 161 PHE A C 1
ATOM 1253 O O . PHE A 1 161 ? 3.916 -10.047 -0.340 1.00 98.75 161 PHE A O 1
ATOM 1260 N N . GLY A 1 162 ? 3.055 -8.065 0.289 1.00 98.56 162 GLY A N 1
ATOM 1261 C CA . GLY A 1 162 ? 3.901 -7.866 1.463 1.00 98.56 162 GLY A CA 1
ATOM 1262 C C . GLY A 1 162 ? 3.254 -8.465 2.711 1.00 98.56 162 GLY A C 1
ATOM 1263 O O . GLY A 1 162 ? 2.188 -8.019 3.137 1.00 98.56 162 GLY A O 1
ATOM 1264 N N . ILE A 1 163 ? 3.908 -9.457 3.311 1.00 98.19 163 ILE A N 1
ATOM 1265 C CA . ILE A 1 163 ? 3.511 -10.104 4.566 1.00 98.19 163 ILE A CA 1
ATOM 1266 C C . ILE A 1 163 ? 4.349 -9.513 5.697 1.00 98.19 163 ILE A C 1
ATOM 1268 O O . ILE A 1 163 ? 5.574 -9.612 5.661 1.00 98.19 163 ILE A O 1
ATOM 1272 N N . LEU A 1 164 ? 3.701 -8.874 6.672 1.00 97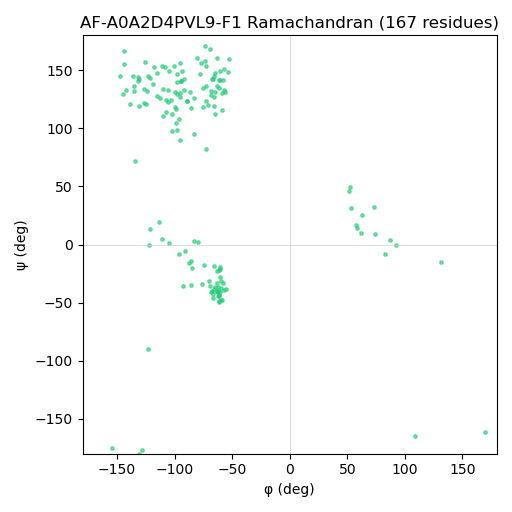.94 164 LEU A N 1
ATOM 1273 C CA . LEU A 1 164 ? 4.378 -8.316 7.843 1.00 97.94 164 LEU A CA 1
ATOM 1274 C C . LEU A 1 164 ? 4.967 -9.457 8.686 1.00 97.94 164 LEU A C 1
ATOM 1276 O O . LEU A 1 164 ? 4.231 -10.368 9.064 1.00 97.94 164 LEU A O 1
ATOM 1280 N N . ILE A 1 165 ? 6.261 -9.381 8.987 1.00 96.88 165 ILE A N 1
ATOM 1281 C CA . ILE A 1 165 ? 7.001 -10.367 9.788 1.00 96.88 165 ILE A CA 1
ATOM 1282 C C . ILE A 1 165 ? 7.559 -9.733 11.067 1.00 96.88 165 ILE A C 1
ATOM 1284 O O . ILE A 1 165 ? 7.814 -8.523 11.129 1.00 96.88 165 ILE A O 1
ATOM 1288 N N . GLN A 1 166 ? 7.737 -10.546 12.102 1.00 93.69 166 GLN A N 1
ATOM 1289 C CA . GLN A 1 166 ? 8.359 -10.165 13.368 1.00 93.69 166 GLN A CA 1
ATOM 1290 C C . GLN A 1 166 ? 9.891 -10.169 13.249 1.00 93.69 166 GLN A C 1
ATOM 1292 O O . GLN A 1 166 ? 10.461 -10.803 12.372 1.00 93.69 166 GLN A O 1
ATOM 1297 N N . LYS A 1 167 ? 10.589 -9.484 14.159 1.00 90.31 167 LYS A N 1
ATOM 1298 C CA . LYS A 1 167 ? 12.063 -9.404 14.186 1.00 90.31 167 LYS A CA 1
ATOM 1299 C C . LYS A 1 167 ? 12.778 -10.733 14.414 1.00 90.31 167 LYS A C 1
ATOM 1301 O O . LYS A 1 167 ? 13.968 -10.826 14.132 1.00 90.31 167 LYS A O 1
ATOM 1306 N N . TRP A 1 168 ? 12.089 -11.700 15.008 1.00 85.94 168 TRP A N 1
ATOM 1307 C CA . TRP A 1 168 ? 12.649 -13.006 15.356 1.00 85.94 168 TRP A CA 1
ATOM 1308 C C . TRP A 1 168 ? 12.469 -14.054 14.251 1.00 85.94 168 TRP A C 1
ATOM 1310 O O . TRP A 1 168 ? 12.965 -15.168 14.409 1.00 85.94 168 TRP A O 1
ATOM 1320 N N . GLU A 1 169 ? 11.746 -13.711 13.182 1.00 73.50 169 GLU A N 1
ATOM 1321 C CA . GLU A 1 169 ? 11.543 -14.533 11.982 1.00 73.50 169 GLU A CA 1
ATOM 1322 C C . GLU A 1 169 ? 12.615 -14.225 10.929 1.00 73.50 169 GLU A C 1
ATOM 1324 O O . GLU A 1 169 ? 13.101 -15.195 10.303 1.00 73.50 169 GLU A O 1
#

Secondary structure (DSSP, 8-state):
------SSS---EEEE-SSTT-EEEESS--HHHHHHHHHTT-SSPEEEEEETTEEEEEEEEEETTEEEEEEEEESGGGGTPPEEEEEEEPPTT--S--THHHHHHHHHHHHHHTT----TT-EEE-SS-BTTBSSEEEEEEE--SSS--TT--PPSSSEEEEEEEETT-

Organism: Micrurus surinamensis (NCBI:txid129470)

pLDDT: mean 93.96, std 6.04, range [63.0, 98.81]

Foldseek 3Di:
DLFQQDPDAGAWWWDDPVPVPDTDIDGGDDQVVQQVVQVVQDLFFIWGDGDPQKIKTWHFDCFPNFTWIWIWMGRLVVLVEWIEIETHGDDVPRSGDQCLVSVVRSVQSVCSNVVNYADAQGWDADPDDGSNDPFFGTWGWHFDDPGDPPSDPYDDDDYIYTDTDTNVD

Sequence (169 aa):
AMNLIPEDGLPPILISTGVKGDYTVEEKPSHISVMQQLEDGGPDPLVFVLNANLLSMVKIVNYVNRKCWCFTTKGMHAVGQSEIVILLQCLPDEKCLPKDIFNHFVQLYQDALAGNVVSNLGHSFFSQNFLNSKEHGGFLYVTPAYQSLQDLVLPTPPYLFGILIQKWE

Solvent-accessible surface area (backbone atoms only — not comparable to full-atom values): 9868 Å² total; per-residue (Å²): 109,89,62,47,62,48,97,77,76,48,38,20,31,56,43,74,73,84,48,95,91,44,68,46,78,42,67,73,51,54,68,68,61,53,50,50,55,44,68,72,56,58,96,69,60,50,36,31,37,42,27,94,66,34,34,38,37,39,35,59,42,73,56,94,92,34,59,20,41,36,39,30,37,48,44,37,63,85,47,76,22,53,23,46,33,35,75,45,71,59,60,88,89,66,86,68,82,75,60,57,59,56,57,50,51,52,49,52,52,52,35,16,69,73,69,52,61,66,50,73,79,27,67,50,73,54,94,56,70,45,87,93,29,81,55,43,24,30,32,42,23,35,60,86,79,87,68,88,69,75,95,60,89,72,65,74,81,62,54,30,39,45,43,81,37,49,65,92,113

Nearest PDB structures (foldseek):
  4bkw-assembly1_A  TM=9.974E-01  e=4.437E-28  Homo sapiens
  4bl9-assembly1_A  TM=6.298E-01  e=5.956E-04  Escherichia coli
  4c09-assembly1_A  TM=5.794E-01  e=2.946E+00  Bacillus cereus

Radius of gyration: 15.48 Å; Cα contacts (8 Å, |Δi|>4): 314; chains: 1; bounding box: 38×39×34 Å